Protein AF-A0A1Q7LMU4-F1 (afdb_monomer)

Radius of gyration: 18.31 Å; Cα contacts (8 Å, |Δi|>4): 130; chains: 1; bounding box: 43×29×61 Å

Solvent-accessible surface area (backbone atoms only — not comparable to full-atom values): 8302 Å² total; per-residue (Å²): 132,85,79,74,77,78,68,49,72,77,95,60,69,62,96,89,50,53,72,86,36,68,66,53,17,49,54,23,40,51,51,26,51,51,49,51,52,49,52,50,53,52,47,54,60,29,73,75,46,98,53,83,78,62,59,66,51,30,52,47,31,43,48,40,42,55,53,71,26,49,51,61,32,57,76,60,37,56,94,92,39,69,44,83,60,38,30,56,50,36,48,49,55,56,26,70,66,53,52,45,51,52,48,52,49,45,25,68,75,67,75,42,87,62,66,40,53,53,33,31,53,36,45,39,18,51,36,35,36,75,58,55,76,66,62,44,78,65,66,87,73,66,82,77,118

Sequence (145 aa):
MTGGQDMKSPKWGPGFQSIDSNLYRAEYAGLFLGILVYLVWKGAGLAGGAATIYWSSFVFWLILPDVASFIPIGLLSKGGRWPSWGARLYNTFHSAVVCGLVFVSSWLFLQTVYLPVLAWFGHIAADRTVGYYLRSQSATGQDAA

Mean predicted aligned error: 8.82 Å

Secondary structure (DSSP, 8-state):
-------PPP--S-TTS-TTSHHHHHHHHHHHHHHHHHHHHHHHHHHTTTPPP-HHHHHHHHHHHHHHHHHHHHHH-BTTBPPTTHHHHHHHHT-HHHHHHHHHHHHHHHTS--TTHHHHHHHHHHHHHTT--PPPPPGGGTS--

Foldseek 3Di:
DPPPQPQDDPPDDDPVDDLPDLVQLVVLVVLLVVLVVVCVVVVVVQVVDPHDDPVVLLVCLLCVLVCQQVVVQVVPDDPNHTDLCSLVSSVCLLDPVNLVVVQVVCCVVVVDRDSSSSSNSSNSSVCSNVSHGDTGRDCVPVVPD

Nearest PDB structures (foldseek):
  6r01-assembly1_A  TM=3.758E-01  e=7.079E+00  Streptomyces lividans 1326
  7ruv-assembly1_A  TM=2.577E-01  e=1.405E+00  Homo sapiens

Structure (mmCIF, N/CA/C/O backbone):
data_AF-A0A1Q7LMU4-F1
#
_entry.id   AF-A0A1Q7LMU4-F1
#
loop_
_atom_site.group_PDB
_atom_site.id
_atom_site.type_symbol
_atom_site.label_atom_id
_atom_site.label_alt_id
_atom_site.label_comp_id
_atom_site.label_asym_id
_atom_site.label_entity_id
_atom_site.label_seq_id
_atom_site.pdbx_PDB_ins_code
_atom_site.Cartn_x
_atom_site.Cartn_y
_atom_site.Cartn_z
_atom_site.occupancy
_atom_site.B_iso_or_equiv
_atom_site.auth_seq_id
_atom_site.auth_comp_id
_atom_site.auth_asym_id
_atom_site.auth_atom_id
_atom_site.pdbx_PDB_model_num
ATOM 1 N N . MET A 1 1 ? -13.810 14.223 35.502 1.00 36.12 1 MET A N 1
ATOM 2 C CA . MET A 1 1 ? -12.642 13.499 34.959 1.00 36.12 1 MET A CA 1
ATOM 3 C C . MET A 1 1 ? -13.143 12.660 33.798 1.00 36.12 1 MET A C 1
ATOM 5 O O . MET A 1 1 ? -13.834 11.676 34.016 1.00 36.12 1 MET A O 1
ATOM 9 N N . THR A 1 2 ? -12.946 13.138 32.573 1.00 41.66 2 THR A N 1
ATOM 10 C CA . THR A 1 2 ? -13.384 12.464 31.348 1.00 41.66 2 THR A CA 1
ATOM 11 C C . THR A 1 2 ? -12.515 11.228 31.142 1.00 41.66 2 THR A C 1
ATOM 13 O O . THR A 1 2 ? -11.340 11.343 30.806 1.00 41.66 2 THR A O 1
ATOM 16 N N . GLY A 1 3 ? -13.075 10.047 31.413 1.00 35.94 3 GLY A N 1
ATOM 17 C CA . GLY A 1 3 ? -12.424 8.772 31.129 1.00 35.94 3 GLY A CA 1
ATOM 18 C C . GLY A 1 3 ? -12.175 8.663 29.630 1.00 35.94 3 GLY A C 1
ATOM 19 O O . GLY A 1 3 ? -13.111 8.447 28.861 1.00 35.94 3 GLY A O 1
ATOM 20 N N . GLY A 1 4 ? -10.927 8.882 29.213 1.00 34.91 4 GLY A N 1
ATOM 21 C CA . GLY A 1 4 ? -10.499 8.660 27.841 1.00 34.91 4 GLY A CA 1
ATOM 22 C C . GLY A 1 4 ? -10.775 7.208 27.490 1.00 34.91 4 GLY A C 1
ATOM 23 O O . GLY A 1 4 ? -10.219 6.304 28.105 1.00 34.91 4 GLY A O 1
ATOM 24 N N . GLN A 1 5 ? -11.688 6.977 26.550 1.00 46.91 5 GLN A N 1
ATOM 25 C CA . GLN A 1 5 ? -11.893 5.644 26.010 1.00 46.91 5 GLN A CA 1
ATOM 26 C C . GLN A 1 5 ? -10.574 5.194 25.378 1.00 46.91 5 GLN A C 1
ATOM 28 O O . GLN A 1 5 ? -10.126 5.790 24.397 1.00 46.91 5 GLN A O 1
ATOM 33 N N . ASP A 1 6 ? -9.947 4.169 25.957 1.00 46.38 6 ASP A N 1
ATOM 34 C CA . ASP A 1 6 ? -8.706 3.585 25.454 1.00 46.38 6 ASP A CA 1
ATOM 35 C C . ASP A 1 6 ? -8.928 3.054 24.032 1.00 46.38 6 ASP A C 1
ATOM 37 O O . ASP A 1 6 ? -9.452 1.957 23.805 1.00 46.38 6 ASP A O 1
ATOM 41 N N . MET A 1 7 ? -8.540 3.858 23.042 1.00 55.97 7 MET A N 1
ATOM 42 C CA . MET A 1 7 ? -8.512 3.455 21.643 1.00 55.97 7 MET A CA 1
ATOM 43 C C . MET A 1 7 ? -7.377 2.448 21.454 1.00 55.97 7 MET A C 1
ATOM 45 O O . MET A 1 7 ? -6.219 2.832 21.263 1.00 55.97 7 MET A O 1
ATOM 49 N N . LYS A 1 8 ? -7.713 1.157 21.517 1.00 57.59 8 LYS A N 1
ATOM 50 C CA . LYS A 1 8 ? -6.753 0.059 21.366 1.00 57.59 8 LYS A CA 1
ATOM 51 C C . LYS A 1 8 ? -6.207 0.006 19.943 1.00 57.59 8 LYS A C 1
ATOM 53 O O . LYS A 1 8 ? -6.961 0.071 18.969 1.00 57.59 8 LYS A O 1
ATOM 58 N N . SER A 1 9 ? -4.891 -0.139 19.833 1.00 59.56 9 SER A N 1
ATOM 59 C CA . SER A 1 9 ? -4.244 -0.418 18.560 1.00 59.56 9 SER A CA 1
ATOM 60 C C . SER A 1 9 ? -4.636 -1.813 18.047 1.00 59.56 9 SER A C 1
ATOM 62 O O . 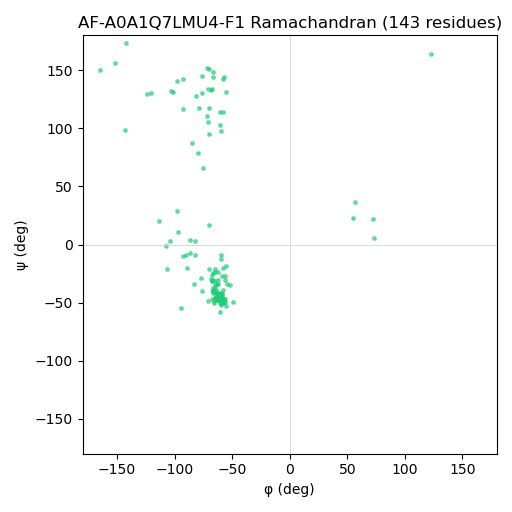SER A 1 9 ? -4.931 -2.713 18.846 1.00 59.56 9 SER A O 1
ATOM 64 N N . PRO A 1 10 ? -4.708 -2.018 16.718 1.00 59.47 10 PRO A N 1
ATOM 65 C CA . PRO A 1 10 ? -4.925 -3.341 16.152 1.00 59.47 10 PRO A CA 1
ATOM 66 C C . PRO A 1 10 ? -3.852 -4.314 16.655 1.00 59.47 10 PRO A C 1
ATOM 68 O O . PRO A 1 10 ? -2.662 -4.022 16.574 1.00 59.47 10 PRO A O 1
ATOM 71 N N . LYS A 1 11 ? -4.260 -5.495 17.139 1.00 61.16 11 LYS A N 1
ATOM 72 C CA . LYS A 1 11 ? -3.341 -6.595 17.484 1.00 61.16 11 LYS A CA 1
ATOM 73 C C . LYS A 1 11 ? -2.825 -7.281 16.210 1.00 61.16 11 LYS A C 1
ATOM 75 O O . LYS A 1 11 ? -3.188 -8.421 15.938 1.00 61.16 11 LYS A O 1
ATOM 80 N N . TRP A 1 12 ? -2.046 -6.570 15.401 1.00 53.06 12 TRP A N 1
ATOM 81 C CA . TRP A 1 12 ? -1.402 -7.102 14.199 1.00 53.06 12 TRP A CA 1
ATOM 82 C C . TRP A 1 12 ? 0.117 -6.960 14.315 1.00 53.06 12 TRP A C 1
ATOM 84 O O . TRP A 1 12 ? 0.607 -5.883 14.643 1.00 53.06 12 TRP A O 1
ATOM 94 N N . GLY A 1 13 ? 0.838 -8.051 14.045 1.00 51.16 13 GLY A N 1
ATOM 95 C CA . GLY A 1 13 ? 2.301 -8.126 14.108 1.00 51.16 13 GLY A CA 1
ATOM 96 C C . GLY A 1 13 ? 2.811 -9.210 15.069 1.00 51.16 13 GLY A C 1
ATOM 97 O O . GLY A 1 13 ? 2.040 -9.726 15.884 1.00 51.16 13 GLY A O 1
ATOM 98 N N . PRO A 1 14 ? 4.095 -9.594 14.975 1.00 47.97 14 PRO A N 1
ATOM 99 C CA . PRO A 1 14 ? 4.725 -10.464 15.959 1.00 47.97 14 PRO A CA 1
ATOM 100 C C . PRO A 1 14 ? 4.649 -9.831 17.355 1.00 47.97 14 PRO A C 1
ATOM 102 O O . PRO A 1 14 ? 4.833 -8.625 17.499 1.00 47.97 14 PRO A O 1
ATOM 105 N N . GLY A 1 15 ? 4.428 -10.632 18.402 1.00 55.47 15 GLY A N 1
ATOM 106 C CA . GLY A 1 15 ? 4.255 -10.130 19.776 1.00 55.47 15 GLY A CA 1
ATOM 107 C C . GLY A 1 15 ? 5.441 -9.333 20.347 1.00 55.47 15 GLY A C 1
ATOM 108 O O . GLY A 1 15 ? 5.306 -8.736 21.409 1.00 55.47 15 GLY A O 1
ATOM 109 N N . PHE A 1 16 ? 6.580 -9.308 19.649 1.00 58.25 16 PHE A N 1
ATOM 110 C CA . PHE A 1 16 ? 7.781 -8.565 20.023 1.00 58.25 16 PHE A CA 1
ATOM 111 C C . PHE A 1 16 ? 7.868 -7.151 19.419 1.00 58.25 16 PHE A C 1
ATOM 113 O O . PHE A 1 16 ? 8.726 -6.383 19.845 1.00 58.25 16 PHE A O 1
ATOM 120 N N . GLN A 1 17 ? 7.002 -6.773 18.465 1.00 64.62 17 GLN A N 1
ATOM 121 C CA . GLN A 1 17 ? 7.085 -5.468 17.799 1.00 64.62 17 GLN A CA 1
ATOM 122 C C . GLN A 1 17 ? 5.699 -4.892 17.509 1.00 64.62 17 GLN A C 1
ATOM 124 O O . GLN A 1 17 ? 5.030 -5.252 16.542 1.00 64.62 17 GLN A O 1
ATOM 129 N N . SER A 1 18 ? 5.254 -3.987 18.384 1.00 71.56 18 SER A N 1
ATOM 130 C CA . SER A 1 18 ? 3.967 -3.314 18.226 1.00 71.56 18 SER A CA 1
ATOM 131 C C . SER A 1 18 ? 3.993 -2.327 17.055 1.00 71.56 18 SER A C 1
ATOM 133 O O . SER A 1 18 ? 5.021 -1.710 16.759 1.00 71.56 18 SER A O 1
ATOM 135 N N . ILE A 1 19 ? 2.824 -2.116 16.445 1.00 72.94 19 ILE A N 1
ATOM 136 C CA . ILE A 1 19 ? 2.594 -1.094 15.407 1.00 72.94 19 ILE A CA 1
ATOM 137 C C . ILE A 1 19 ? 2.913 0.335 15.888 1.00 72.94 19 ILE A C 1
ATOM 139 O O . ILE A 1 19 ? 3.152 1.239 15.091 1.00 72.94 19 ILE A O 1
ATOM 143 N N . ASP A 1 20 ? 2.942 0.535 17.206 1.00 76.88 20 ASP A N 1
ATOM 144 C CA . ASP A 1 20 ? 3.257 1.808 17.850 1.00 76.88 20 ASP A CA 1
ATOM 145 C C . ASP A 1 20 ? 4.766 2.018 18.072 1.00 76.88 20 ASP A C 1
ATOM 147 O O . ASP A 1 20 ? 5.177 3.104 18.478 1.00 76.88 20 ASP A O 1
ATOM 151 N N . SER A 1 21 ? 5.606 1.011 17.810 1.00 83.88 21 SER A N 1
ATOM 152 C CA . SER A 1 21 ? 7.048 1.085 18.059 1.00 83.88 21 SER A CA 1
ATOM 153 C C . SER A 1 21 ? 7.805 1.912 17.010 1.00 83.88 21 SER A C 1
ATOM 155 O O . SER A 1 21 ? 7.505 1.880 15.815 1.00 83.88 21 SER A O 1
ATOM 157 N N . ASN A 1 22 ? 8.853 2.620 17.446 1.00 87.06 22 ASN A N 1
ATOM 158 C CA . ASN A 1 22 ? 9.728 3.376 16.540 1.00 87.06 22 ASN A CA 1
ATOM 159 C C 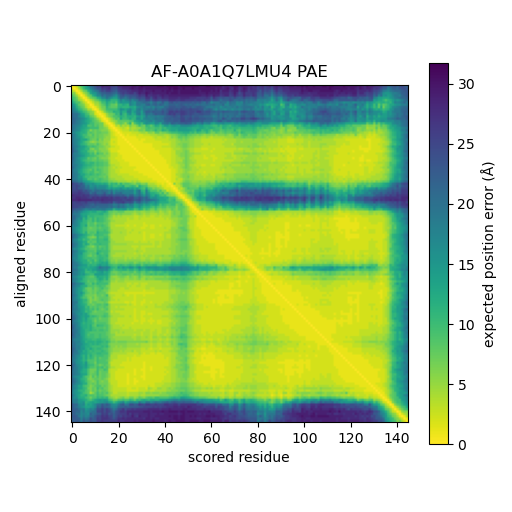. ASN A 1 22 ? 10.496 2.467 15.571 1.00 87.06 22 ASN A C 1
ATOM 161 O O . ASN A 1 22 ? 10.753 2.877 14.444 1.00 87.06 22 ASN A O 1
ATOM 165 N N . LEU A 1 23 ? 10.830 1.238 15.984 1.00 88.50 23 LEU A N 1
ATOM 166 C CA . LEU A 1 23 ? 11.495 0.266 15.114 1.00 88.50 23 LEU A CA 1
ATOM 167 C C . LEU A 1 23 ? 10.586 -0.147 13.952 1.00 88.50 23 LEU A C 1
ATOM 169 O O . LEU A 1 23 ? 11.011 -0.094 12.805 1.00 88.50 23 LEU A O 1
ATOM 173 N N . TYR A 1 24 ? 9.313 -0.446 14.232 1.00 86.12 24 TYR A N 1
ATOM 174 C CA . TYR A 1 24 ? 8.314 -0.730 13.198 1.00 86.12 24 TYR A CA 1
ATOM 175 C C . TYR A 1 24 ? 8.197 0.421 12.195 1.00 86.12 24 TYR A C 1
ATOM 177 O O . TYR A 1 24 ? 8.251 0.215 10.986 1.00 86.12 24 TYR A O 1
ATOM 185 N N . ARG A 1 25 ? 8.103 1.660 12.686 1.00 90.19 25 ARG A N 1
ATOM 186 C CA . ARG A 1 25 ? 8.056 2.849 11.822 1.00 90.19 25 ARG A CA 1
ATOM 187 C C . ARG A 1 25 ? 9.320 2.998 10.975 1.00 90.19 25 ARG A C 1
ATOM 189 O O . ARG A 1 25 ? 9.217 3.314 9.795 1.00 90.19 25 ARG A O 1
ATOM 196 N N . ALA A 1 26 ? 10.494 2.745 11.554 1.00 91.56 26 ALA A N 1
ATOM 197 C CA . ALA A 1 26 ? 11.775 2.820 10.856 1.00 91.56 26 ALA A CA 1
ATOM 198 C C . ALA A 1 26 ? 11.917 1.747 9.763 1.00 91.56 26 ALA A C 1
ATOM 200 O O . ALA A 1 26 ? 12.415 2.046 8.680 1.00 91.56 26 ALA A O 1
ATOM 201 N N . GLU A 1 27 ? 11.439 0.525 10.003 1.00 91.44 27 GLU A N 1
ATOM 202 C CA . GLU A 1 27 ? 11.404 -0.536 8.989 1.00 91.44 27 GLU A CA 1
ATOM 203 C C . GLU A 1 27 ? 10.546 -0.131 7.793 1.00 91.44 27 GLU A C 1
ATOM 205 O O . GLU A 1 27 ? 10.992 -0.221 6.648 1.00 91.44 27 GLU A O 1
ATOM 210 N N . TYR A 1 28 ? 9.341 0.382 8.047 1.00 93.06 28 TYR A N 1
ATOM 211 C CA . TYR A 1 28 ? 8.476 0.867 6.977 1.00 93.06 28 TYR A CA 1
ATOM 212 C C . TYR A 1 28 ? 9.031 2.111 6.282 1.00 93.06 28 TYR A C 1
ATOM 214 O O . TYR A 1 28 ? 8.859 2.230 5.070 1.00 93.06 28 TYR A O 1
ATOM 222 N N . ALA A 1 29 ? 9.773 2.971 6.986 1.00 93.94 29 ALA A N 1
ATOM 223 C CA . ALA A 1 29 ? 10.492 4.081 6.364 1.00 93.94 29 ALA A CA 1
ATOM 224 C C . ALA A 1 29 ? 11.551 3.565 5.384 1.00 93.94 29 ALA A C 1
ATOM 226 O O . ALA A 1 29 ? 11.632 4.029 4.247 1.00 93.94 29 ALA A O 1
ATOM 227 N N . GLY A 1 30 ? 12.330 2.561 5.801 1.00 94.38 30 GLY A N 1
ATOM 228 C CA . GLY A 1 30 ? 13.315 1.897 4.951 1.00 94.38 30 GLY A CA 1
ATOM 229 C C . GLY A 1 30 ? 12.674 1.240 3.728 1.00 94.38 30 GLY A C 1
ATOM 230 O O . GLY A 1 30 ? 13.158 1.424 2.612 1.00 94.38 30 GLY A O 1
ATOM 231 N N . LEU A 1 31 ? 11.550 0.539 3.913 1.00 93.50 31 LEU A N 1
ATOM 232 C CA . LEU A 1 31 ? 10.781 -0.054 2.815 1.00 93.50 31 LEU A CA 1
ATOM 233 C C . LEU A 1 31 ? 10.259 1.014 1.849 1.00 93.50 31 LEU A C 1
ATOM 235 O O . LEU A 1 31 ? 10.437 0.876 0.641 1.00 93.50 31 LEU A O 1
ATOM 239 N N . PHE A 1 32 ? 9.663 2.089 2.365 1.00 94.94 32 PHE A N 1
ATOM 240 C CA . PHE A 1 32 ? 9.146 3.191 1.557 1.00 94.94 32 PHE A CA 1
ATOM 241 C C . PHE A 1 32 ? 10.250 3.836 0.713 1.00 94.94 32 PHE A C 1
ATOM 243 O O . PHE A 1 32 ? 10.106 3.963 -0.504 1.00 94.94 32 PHE A O 1
ATOM 250 N N . LEU A 1 33 ? 11.383 4.176 1.337 1.00 95.38 33 LEU A N 1
ATOM 251 C CA . LEU A 1 33 ? 12.536 4.751 0.643 1.00 95.38 33 LEU A CA 1
ATOM 252 C C . LEU A 1 33 ? 13.122 3.778 -0.385 1.00 95.38 33 LEU A C 1
ATOM 254 O O . LEU A 1 33 ? 13.432 4.190 -1.501 1.00 95.38 33 LEU A O 1
ATOM 258 N N . GLY A 1 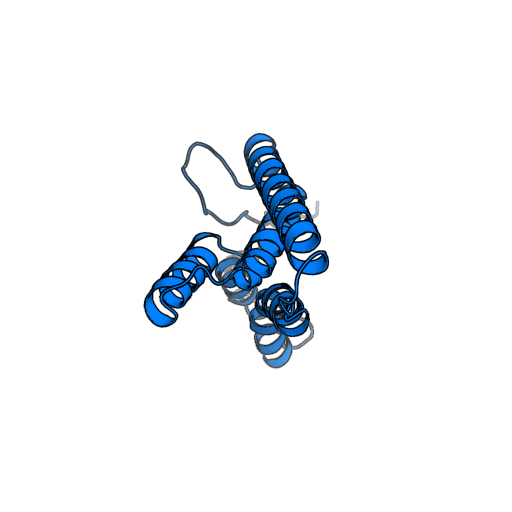34 ? 13.229 2.491 -0.049 1.00 93.31 34 GLY A N 1
ATOM 259 C CA . GLY A 1 34 ? 13.708 1.459 -0.967 1.00 93.31 34 GLY A CA 1
ATOM 260 C C . GLY A 1 34 ? 12.823 1.318 -2.206 1.00 93.31 34 GLY A C 1
ATOM 261 O O . GLY A 1 34 ? 13.333 1.292 -3.326 1.00 93.31 34 GLY A O 1
ATOM 262 N N . ILE A 1 35 ? 11.497 1.298 -2.025 1.00 92.38 35 ILE A N 1
ATOM 263 C CA . ILE A 1 35 ? 10.525 1.273 -3.128 1.00 92.38 35 ILE A CA 1
ATOM 264 C C . ILE A 1 35 ? 10.657 2.534 -3.977 1.00 92.38 35 ILE A C 1
ATOM 266 O O . ILE A 1 35 ? 10.721 2.433 -5.200 1.00 92.38 35 ILE A O 1
ATOM 270 N N . LEU A 1 36 ? 10.734 3.710 -3.351 1.00 90.38 36 LEU A N 1
ATOM 271 C CA . LEU A 1 36 ? 10.853 4.979 -4.063 1.00 90.38 36 LEU A CA 1
ATOM 272 C C . LEU A 1 36 ? 12.125 5.021 -4.919 1.00 90.38 36 LEU A C 1
ATOM 274 O O . LEU A 1 36 ? 12.048 5.298 -6.114 1.00 90.38 36 LEU A O 1
ATOM 278 N N . VAL A 1 37 ? 13.280 4.684 -4.336 1.00 92.19 37 VAL A N 1
ATOM 279 C CA . VAL A 1 37 ? 14.563 4.613 -5.052 1.00 92.19 37 VAL A CA 1
ATOM 280 C C . VAL A 1 37 ? 14.485 3.613 -6.201 1.00 92.19 37 VAL A C 1
ATOM 282 O O . VAL A 1 37 ? 14.897 3.931 -7.316 1.00 92.19 37 VAL A O 1
ATOM 285 N N . TYR A 1 38 ? 13.917 2.429 -5.965 1.00 89.81 38 TYR A N 1
ATOM 286 C CA . TYR A 1 38 ? 13.770 1.406 -6.995 1.00 89.81 38 TYR A CA 1
ATOM 287 C C . TYR A 1 38 ? 12.871 1.865 -8.151 1.00 89.81 38 TYR A C 1
ATOM 289 O O . TYR A 1 38 ? 13.239 1.698 -9.314 1.00 89.81 38 TYR A O 1
ATOM 297 N N . LEU A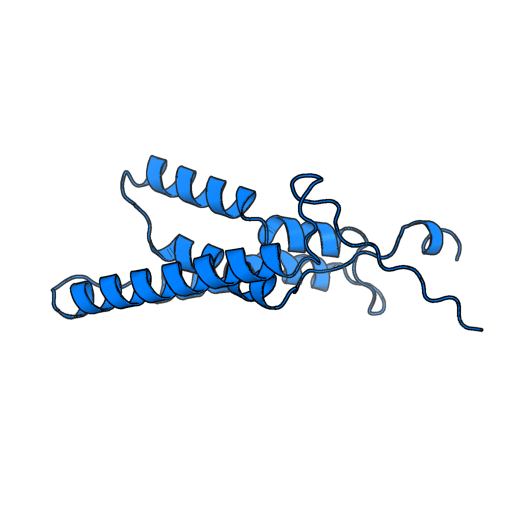 1 39 ? 11.722 2.477 -7.852 1.00 85.56 39 LEU A N 1
ATOM 298 C CA . LEU A 1 39 ? 10.795 2.988 -8.861 1.00 85.56 39 LEU A CA 1
ATOM 299 C C . LEU A 1 39 ? 11.395 4.152 -9.653 1.00 85.56 39 LEU A C 1
ATOM 301 O O . LEU A 1 39 ? 11.235 4.184 -10.870 1.00 85.56 39 LEU A O 1
ATOM 305 N N . VAL A 1 40 ? 12.130 5.061 -9.004 1.00 84.69 40 VAL A N 1
ATOM 306 C CA . VAL A 1 40 ? 12.852 6.150 -9.684 1.00 84.69 40 VAL A CA 1
ATOM 307 C C . VAL A 1 40 ? 13.956 5.594 -10.578 1.00 84.69 40 VAL A C 1
ATOM 309 O O . VAL A 1 40 ? 14.045 5.980 -11.740 1.00 84.69 40 VAL A O 1
ATOM 312 N N . TRP A 1 41 ? 14.761 4.650 -10.085 1.00 85.06 41 TRP A N 1
ATOM 313 C CA . TRP A 1 41 ? 15.824 4.018 -10.867 1.00 85.06 41 TRP A CA 1
ATOM 314 C C . TRP A 1 41 ? 15.272 3.266 -12.085 1.00 85.06 41 TRP A C 1
ATOM 316 O O . TRP A 1 41 ? 15.741 3.459 -13.209 1.00 85.06 41 TRP A O 1
ATOM 326 N N . LYS A 1 42 ? 14.218 2.460 -11.894 1.00 81.88 42 LYS A N 1
ATOM 327 C CA . LYS A 1 42 ? 13.515 1.781 -12.991 1.00 81.88 42 LYS A CA 1
ATOM 328 C C . LYS A 1 42 ? 12.878 2.777 -13.954 1.00 81.88 42 LYS A C 1
ATOM 330 O O . LYS A 1 42 ? 12.993 2.587 -15.159 1.00 81.88 42 LYS A O 1
ATOM 335 N N . GLY A 1 43 ? 12.243 3.827 -13.440 1.00 74.75 43 GLY A N 1
ATOM 336 C CA . GLY A 1 43 ? 11.642 4.895 -14.234 1.00 74.75 43 GLY A CA 1
ATOM 337 C C . GLY A 1 43 ? 12.670 5.625 -15.095 1.00 74.75 43 GLY A C 1
ATOM 338 O O . GLY A 1 43 ? 12.433 5.806 -16.282 1.00 74.75 43 GLY A O 1
ATOM 339 N N . ALA A 1 44 ? 13.841 5.955 -14.545 1.00 68.62 44 ALA A N 1
ATOM 340 C CA . ALA A 1 44 ? 14.944 6.572 -15.280 1.00 68.62 44 ALA A CA 1
ATOM 341 C C . ALA A 1 44 ? 15.484 5.655 -16.391 1.00 68.62 44 ALA A C 1
ATOM 343 O O . ALA A 1 44 ? 15.700 6.107 -17.514 1.00 68.62 44 ALA A O 1
ATOM 344 N N . GLY A 1 45 ? 15.633 4.355 -16.111 1.00 64.69 45 GLY A N 1
ATOM 345 C CA . GLY A 1 45 ? 16.043 3.368 -17.116 1.00 64.69 45 GLY A CA 1
ATOM 346 C C . GLY A 1 45 ? 15.007 3.138 -18.224 1.00 64.69 45 GLY A C 1
ATOM 347 O O . GLY A 1 45 ? 15.381 2.844 -19.355 1.00 64.69 45 GLY A O 1
ATOM 348 N N . LEU A 1 46 ? 13.713 3.288 -17.920 1.00 61.59 46 LEU A N 1
ATOM 349 C CA . LEU A 1 46 ? 12.618 3.158 -18.888 1.00 61.59 46 LEU A CA 1
ATOM 350 C C . LEU A 1 46 ? 12.388 4.451 -19.683 1.00 61.59 46 LEU A C 1
ATOM 352 O O . LEU A 1 46 ? 12.092 4.370 -20.866 1.00 61.59 46 LEU A O 1
ATOM 356 N N . ALA A 1 47 ? 12.582 5.626 -19.077 1.00 58.78 47 ALA A N 1
ATOM 357 C CA . ALA A 1 47 ? 12.507 6.925 -19.752 1.00 58.78 47 ALA A CA 1
ATOM 358 C C . ALA A 1 47 ? 13.631 7.122 -20.787 1.00 58.78 47 ALA A C 1
ATOM 360 O O . ALA A 1 47 ? 13.462 7.871 -21.744 1.00 58.78 47 ALA A O 1
ATOM 361 N N . GLY A 1 48 ? 14.761 6.426 -20.615 1.00 57.28 48 GLY A N 1
ATOM 362 C CA . GLY A 1 48 ? 15.848 6.352 -21.595 1.00 57.28 48 GLY A CA 1
ATOM 363 C C . GLY A 1 48 ? 15.641 5.330 -22.725 1.00 57.28 48 GLY A C 1
ATOM 364 O O . GLY A 1 48 ? 16.545 5.157 -23.539 1.00 57.28 48 GLY A O 1
ATOM 365 N N . GLY A 1 49 ? 14.495 4.637 -22.789 1.00 53.72 49 GLY A N 1
ATOM 366 C CA . GLY A 1 49 ? 14.190 3.615 -23.797 1.00 53.72 49 GLY A CA 1
ATOM 367 C C . GLY A 1 49 ? 12.729 3.642 -24.266 1.00 53.72 49 GLY A C 1
ATOM 368 O O . GLY A 1 49 ? 11.894 4.355 -23.726 1.00 53.72 49 GLY A O 1
ATOM 369 N N . ALA A 1 50 ? 12.393 2.842 -25.281 1.00 49.28 50 ALA A N 1
ATOM 370 C CA . ALA A 1 50 ? 11.065 2.799 -25.917 1.00 49.28 50 ALA A CA 1
ATOM 371 C C . ALA A 1 50 ? 9.930 2.199 -25.046 1.00 49.28 50 ALA A C 1
ATOM 373 O O . ALA A 1 50 ? 8.893 1.791 -25.569 1.00 49.28 50 ALA A O 1
ATOM 374 N N . ALA A 1 51 ? 10.115 2.086 -23.728 1.00 57.12 51 ALA A N 1
ATOM 375 C CA . ALA A 1 51 ? 9.170 1.420 -22.842 1.00 57.12 51 ALA A CA 1
ATOM 376 C C . ALA A 1 51 ? 8.162 2.414 -22.247 1.00 57.12 51 ALA A C 1
ATOM 378 O O . ALA A 1 51 ? 8.510 3.303 -21.472 1.00 57.12 51 ALA A O 1
ATOM 379 N N . THR A 1 52 ? 6.884 2.236 -22.576 1.00 62.09 52 THR A N 1
ATOM 380 C CA . THR A 1 52 ? 5.791 3.045 -22.030 1.00 62.09 52 THR A CA 1
ATOM 381 C C . THR A 1 52 ? 5.564 2.728 -20.550 1.00 62.09 52 THR A C 1
ATOM 383 O O . THR A 1 52 ? 5.191 1.612 -20.187 1.00 62.09 52 THR A O 1
ATOM 386 N N . ILE A 1 53 ? 5.749 3.724 -19.680 1.00 67.31 53 ILE A N 1
ATOM 387 C CA . ILE A 1 53 ? 5.303 3.656 -18.284 1.00 67.31 53 ILE A CA 1
ATOM 388 C C . ILE A 1 53 ? 3.798 3.940 -18.250 1.00 67.31 53 ILE A C 1
ATOM 390 O O . ILE A 1 53 ? 3.355 5.039 -18.584 1.00 67.31 53 ILE A O 1
ATOM 394 N N . TYR A 1 54 ? 3.003 2.966 -17.804 1.00 77.62 54 TYR A N 1
ATOM 395 C CA . TYR A 1 54 ? 1.567 3.146 -17.578 1.00 77.62 54 TYR A CA 1
ATOM 396 C C . TYR A 1 54 ? 1.323 3.847 -16.239 1.00 77.62 54 TYR A C 1
ATOM 398 O O . TYR A 1 54 ? 0.993 3.216 -15.234 1.00 77.62 54 TYR A O 1
ATOM 406 N N . TRP A 1 55 ? 1.502 5.168 -16.219 1.00 81.19 55 TRP A N 1
ATOM 407 C CA . TRP A 1 55 ? 1.282 6.000 -15.030 1.00 81.19 55 TRP A CA 1
ATOM 408 C C . TRP A 1 55 ? -0.118 5.833 -14.433 1.00 81.19 55 TRP A C 1
ATOM 410 O O . TRP A 1 55 ? -0.263 5.832 -13.214 1.00 81.19 55 TRP A O 1
ATOM 420 N N . SER A 1 56 ? -1.131 5.605 -15.271 1.00 88.12 56 SER A N 1
ATOM 421 C CA . SER A 1 56 ? -2.494 5.299 -14.827 1.00 88.12 56 SER A CA 1
ATOM 422 C C . SER A 1 56 ? -2.560 4.059 -13.936 1.00 88.12 56 SER A C 1
ATOM 424 O O . SER A 1 56 ? -3.275 4.073 -12.939 1.00 88.12 56 SER A O 1
ATOM 426 N N . SER A 1 57 ? -1.786 3.012 -14.238 1.00 90.25 57 SER A N 1
ATOM 427 C CA . SER A 1 57 ? -1.723 1.807 -13.409 1.00 90.25 57 SER A CA 1
ATOM 428 C C . SER A 1 57 ? -1.086 2.098 -12.054 1.00 90.25 57 SER A C 1
ATOM 430 O O . SER A 1 57 ? -1.589 1.631 -11.038 1.00 90.25 57 SER A O 1
ATOM 432 N N . PHE A 1 58 ? -0.012 2.893 -12.013 1.00 90.69 58 PHE A N 1
ATOM 433 C CA . PHE A 1 58 ? 0.603 3.308 -10.747 1.00 90.69 58 PHE A CA 1
ATOM 434 C C . PHE A 1 58 ? -0.369 4.123 -9.892 1.00 90.69 58 PHE A C 1
ATOM 436 O O . PHE A 1 58 ? -0.540 3.819 -8.716 1.00 90.69 58 PHE A O 1
ATO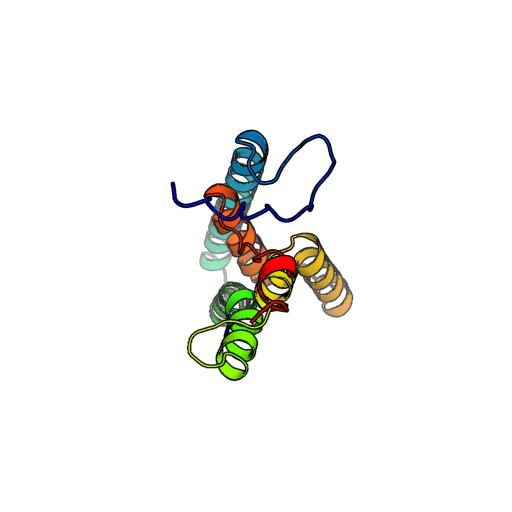M 443 N N . VAL A 1 59 ? -1.048 5.109 -10.489 1.00 93.19 59 VAL A N 1
ATOM 444 C CA . VAL A 1 59 ? -2.058 5.920 -9.793 1.00 93.19 59 VAL A CA 1
ATOM 445 C C . VAL A 1 59 ? -3.206 5.046 -9.296 1.00 93.19 59 VAL A C 1
ATOM 447 O O . VAL A 1 59 ? -3.600 5.181 -8.144 1.00 93.19 59 VAL A O 1
ATOM 450 N N . PHE A 1 60 ? -3.702 4.117 -10.120 1.00 95.69 60 PHE A N 1
ATOM 451 C CA . PHE A 1 60 ? -4.747 3.176 -9.722 1.00 95.69 60 PHE A CA 1
ATOM 452 C C . PHE A 1 60 ? -4.348 2.392 -8.470 1.00 95.69 60 PHE A C 1
ATOM 454 O O . PHE A 1 60 ? -5.085 2.410 -7.491 1.00 95.69 60 PHE A O 1
ATOM 461 N N . TRP A 1 61 ? -3.177 1.749 -8.467 1.00 96.12 61 TRP A N 1
ATOM 462 C CA . TRP A 1 61 ? -2.725 0.959 -7.316 1.00 96.12 61 TRP A CA 1
ATOM 463 C C . TRP A 1 61 ? -2.395 1.810 -6.091 1.00 96.12 61 TRP A C 1
ATOM 465 O O . TRP A 1 61 ? -2.572 1.332 -4.975 1.00 96.12 61 TRP A O 1
ATOM 475 N N . LEU A 1 62 ? -1.962 3.058 -6.285 1.00 95.62 62 LEU A N 1
ATOM 476 C CA . LEU A 1 62 ? -1.740 4.007 -5.196 1.00 95.62 62 LEU A CA 1
ATOM 477 C C . LEU A 1 62 ? -3.050 4.321 -4.456 1.00 95.62 62 LEU A C 1
ATOM 479 O O . LEU A 1 62 ? -3.086 4.258 -3.235 1.00 95.62 62 LEU A O 1
ATOM 483 N N . ILE A 1 63 ? -4.128 4.624 -5.189 1.00 96.94 63 ILE A N 1
ATOM 484 C CA . ILE A 1 63 ? -5.404 5.068 -4.596 1.00 96.94 63 ILE A CA 1
ATOM 485 C C . ILE A 1 63 ? -6.359 3.920 -4.247 1.00 96.94 63 ILE A C 1
ATOM 487 O O . ILE A 1 63 ? -7.288 4.104 -3.461 1.00 96.94 63 ILE A O 1
ATOM 491 N N . LEU A 1 64 ? -6.171 2.739 -4.848 1.00 96.88 64 LEU A N 1
ATOM 492 C CA . LEU A 1 64 ? -7.048 1.582 -4.677 1.00 96.88 64 LEU A CA 1
ATOM 493 C C . LEU A 1 64 ? -7.361 1.242 -3.210 1.00 96.88 64 LEU A C 1
ATOM 495 O O . LEU A 1 64 ? -8.545 1.059 -2.924 1.00 96.88 64 LEU A O 1
ATOM 499 N N . PRO A 1 65 ? -6.390 1.132 -2.278 1.00 96.44 65 PRO A N 1
ATOM 500 C CA . PRO A 1 65 ? -6.707 0.732 -0.906 1.00 96.44 65 PRO A CA 1
ATOM 501 C C . PRO A 1 65 ? -7.622 1.728 -0.189 1.00 96.44 65 PRO A C 1
ATOM 503 O O . PRO A 1 65 ? -8.492 1.311 0.581 1.00 96.44 65 PRO A O 1
ATOM 506 N N . ASP A 1 66 ? -7.481 3.020 -0.479 1.00 97.12 66 ASP A N 1
ATOM 507 C CA . ASP A 1 66 ? -8.328 4.071 0.077 1.00 97.12 66 ASP A CA 1
ATOM 508 C C . ASP A 1 66 ? -9.728 4.010 -0.519 1.00 97.12 66 ASP A C 1
ATOM 510 O O . ASP A 1 66 ? -10.711 3.970 0.215 1.00 97.12 66 ASP A O 1
ATOM 514 N N . VAL A 1 67 ? -9.837 3.921 -1.844 1.00 97.50 67 VAL A N 1
ATOM 515 C CA . VAL A 1 67 ? -11.127 3.826 -2.541 1.00 97.50 67 VAL A CA 1
ATOM 516 C C . VAL A 1 67 ? -11.895 2.576 -2.097 1.00 97.50 67 VAL A C 1
ATOM 518 O O . VAL A 1 67 ? -13.076 2.663 -1.753 1.00 97.50 67 VAL A O 1
ATOM 521 N N . ALA A 1 68 ? -11.221 1.425 -2.033 1.00 96.19 68 ALA A N 1
ATOM 522 C CA . ALA A 1 68 ? -11.807 0.151 -1.622 1.00 96.19 68 ALA A CA 1
ATOM 523 C C . ALA A 1 68 ? -12.266 0.141 -0.154 1.00 96.19 68 ALA A C 1
ATOM 525 O O . ALA A 1 68 ? -13.157 -0.628 0.207 1.00 96.19 68 ALA A O 1
ATOM 526 N N . SER A 1 69 ? -11.689 1.006 0.684 1.00 95.25 69 SER A N 1
ATOM 527 C CA . SER A 1 69 ? -12.039 1.120 2.100 1.00 95.25 69 SER A CA 1
ATOM 528 C C . SER A 1 69 ? -13.079 2.210 2.348 1.00 95.25 69 SER A C 1
ATOM 530 O O . SER A 1 69 ? -14.132 1.958 2.932 1.00 95.25 69 SER A O 1
ATOM 532 N N . PHE A 1 70 ? -12.811 3.435 1.901 1.00 95.56 70 PHE A N 1
ATOM 533 C CA . PHE A 1 70 ? -13.595 4.612 2.254 1.00 95.56 70 PHE A CA 1
ATOM 534 C C . PHE A 1 70 ? -14.924 4.713 1.510 1.00 95.56 70 PHE A C 1
ATOM 536 O O . PHE A 1 70 ? -15.873 5.223 2.100 1.00 95.56 70 PHE A O 1
ATOM 543 N N . ILE A 1 71 ? -15.053 4.185 0.284 1.00 96.38 71 ILE A N 1
ATOM 544 C CA . ILE A 1 71 ? -16.359 4.140 -0.397 1.00 96.38 71 ILE A CA 1
ATOM 545 C C . ILE A 1 71 ? -17.380 3.324 0.412 1.00 96.38 71 ILE A C 1
ATOM 547 O O . ILE A 1 71 ? -18.404 3.893 0.798 1.00 96.38 71 ILE A O 1
ATOM 551 N N . PRO A 1 72 ? -17.152 2.033 0.731 1.00 94.50 72 PRO A N 1
ATOM 552 C CA . PRO A 1 72 ? -18.135 1.259 1.488 1.00 94.50 72 PRO A CA 1
ATOM 553 C C . PRO A 1 72 ? -18.334 1.786 2.917 1.00 94.50 72 PRO A C 1
ATOM 555 O O . PRO A 1 72 ? -19.462 1.771 3.409 1.00 94.50 72 PRO A O 1
ATOM 558 N N . ILE A 1 73 ? -17.282 2.295 3.576 1.00 94.12 73 ILE A N 1
ATOM 559 C CA . ILE A 1 73 ? -17.408 2.954 4.890 1.00 94.12 73 ILE A CA 1
ATOM 560 C C . ILE A 1 73 ? -18.328 4.173 4.790 1.00 94.12 73 ILE A C 1
ATOM 562 O O . ILE A 1 73 ? -19.236 4.317 5.608 1.00 94.12 73 ILE A O 1
ATOM 566 N N . GLY A 1 74 ? -18.119 5.032 3.792 1.00 93.31 74 GLY A N 1
ATOM 567 C CA . GLY A 1 74 ? -18.904 6.243 3.573 1.00 93.31 74 GLY A CA 1
ATOM 568 C C . GLY A 1 74 ? -20.367 5.939 3.261 1.00 93.31 74 GLY A C 1
ATOM 569 O O . GLY A 1 74 ? -21.251 6.504 3.899 1.00 93.31 74 GLY A O 1
ATOM 570 N N . LEU A 1 75 ? -20.627 4.988 2.357 1.00 95.56 75 LEU A N 1
ATOM 571 C CA . LEU A 1 75 ? -21.985 4.581 1.969 1.00 95.56 75 LEU A CA 1
ATOM 572 C C . LEU A 1 75 ? -22.799 3.994 3.131 1.00 95.56 75 LEU A C 1
ATOM 574 O O . LEU A 1 75 ? -24.022 4.112 3.148 1.00 95.56 75 LEU A O 1
ATOM 578 N N . LEU A 1 76 ? -22.133 3.352 4.093 1.00 94.19 76 LEU A N 1
ATOM 579 C CA . LEU A 1 76 ? -22.780 2.682 5.225 1.00 94.19 76 LEU A CA 1
ATOM 580 C C . LEU A 1 76 ? -22.666 3.468 6.538 1.00 94.19 76 LEU A C 1
ATOM 582 O O . LEU A 1 76 ? -23.146 3.008 7.577 1.00 94.19 76 LEU A O 1
ATOM 586 N N . SER A 1 77 ? -22.066 4.659 6.501 1.00 91.88 77 SER A N 1
ATOM 587 C CA . SER A 1 77 ? -22.014 5.561 7.648 1.00 91.88 77 SER A CA 1
ATOM 588 C C . SER A 1 77 ? -23.393 6.160 7.925 1.00 91.88 77 SER A C 1
ATOM 590 O O . SER A 1 77 ? -24.078 6.635 7.021 1.00 91.88 77 SER A O 1
ATOM 592 N N . LYS A 1 78 ? -23.804 6.169 9.196 1.00 88.00 78 LYS A N 1
ATOM 593 C CA . LYS A 1 78 ? -25.093 6.727 9.638 1.00 88.00 78 LYS A CA 1
ATOM 594 C C . LYS A 1 78 ? -24.859 7.782 10.710 1.00 88.00 78 LYS A C 1
ATOM 596 O O . LYS A 1 78 ? -24.135 7.536 11.670 1.00 88.00 78 LYS A O 1
ATOM 601 N N . GLY A 1 79 ? -25.460 8.963 10.546 1.00 83.31 79 GLY A N 1
ATOM 602 C CA . GLY A 1 79 ? -25.360 10.050 11.529 1.00 83.31 79 GLY A CA 1
ATOM 603 C C . GLY A 1 79 ? -23.918 10.478 11.834 1.00 83.31 79 GLY A C 1
ATOM 604 O O . GLY A 1 79 ? -23.586 10.720 12.990 1.00 83.31 79 GLY A O 1
ATOM 605 N N . GLY A 1 80 ? -23.040 10.482 10.823 1.00 81.12 80 GLY A N 1
ATOM 606 C CA . GLY A 1 80 ? -21.619 10.819 10.982 1.00 81.12 80 GLY A CA 1
ATOM 607 C C . GLY A 1 80 ? -20.774 9.747 11.683 1.00 81.12 80 GLY A C 1
ATOM 608 O O . GLY A 1 80 ? -19.599 9.982 11.953 1.00 81.12 80 GLY A O 1
ATOM 609 N N . ARG A 1 81 ? -21.342 8.571 11.977 1.00 85.56 81 ARG A N 1
ATOM 610 C CA . ARG A 1 81 ? -20.628 7.446 12.589 1.00 85.56 81 ARG A CA 1
ATOM 611 C C . ARG A 1 81 ? -20.271 6.408 11.539 1.00 85.56 81 ARG A C 1
ATOM 613 O O . ARG A 1 81 ? -21.128 5.978 10.764 1.00 85.56 81 ARG A O 1
ATOM 620 N N . TRP A 1 82 ? -19.014 5.983 11.554 1.00 88.94 82 TRP A N 1
ATOM 621 C CA . TRP A 1 82 ? -18.552 4.878 10.726 1.00 88.94 82 TRP A CA 1
ATOM 622 C C . TRP A 1 82 ? -19.092 3.535 11.225 1.00 88.94 82 TRP A C 1
ATOM 624 O O . TRP A 1 82 ? -19.289 3.362 12.433 1.00 88.94 82 TRP A O 1
ATOM 634 N N . PRO A 1 83 ? -19.266 2.552 10.326 1.00 89.69 83 PRO A N 1
ATOM 635 C CA . PRO A 1 83 ? -19.523 1.176 10.723 1.00 89.69 83 PRO A CA 1
ATOM 636 C C . PRO A 1 83 ? -18.415 0.637 11.637 1.00 89.69 83 PRO A C 1
ATOM 638 O O . PRO A 1 83 ? -17.233 0.915 11.422 1.00 89.69 83 PRO A O 1
ATOM 641 N N . SER A 1 84 ? -18.773 -0.201 12.613 1.00 88.38 84 SER A N 1
ATOM 642 C CA . SER A 1 84 ? -17.818 -0.796 13.566 1.00 88.38 84 SER A CA 1
ATOM 643 C C . SER A 1 84 ? -16.719 -1.629 12.888 1.00 88.38 84 SER A C 1
ATOM 645 O O . SER A 1 84 ? -15.596 -1.720 13.386 1.00 88.38 84 SER A O 1
ATOM 647 N N . TRP A 1 85 ? -17.006 -2.193 11.712 1.00 88.06 85 TRP A N 1
ATOM 648 C CA . TRP A 1 85 ? -16.045 -2.925 10.885 1.00 88.06 85 TRP A CA 1
ATOM 649 C C . TRP A 1 85 ? -15.162 -2.023 10.007 1.00 88.06 85 TRP A C 1
ATOM 651 O O . TRP A 1 85 ? -14.199 -2.524 9.427 1.00 88.06 85 TRP A O 1
ATOM 661 N N . GLY A 1 86 ? -15.432 -0.716 9.908 1.00 92.19 86 GLY A N 1
ATOM 662 C CA . GLY A 1 86 ? -14.751 0.189 8.974 1.00 92.19 86 GLY A CA 1
ATOM 663 C C . GLY A 1 86 ? -13.238 0.243 9.184 1.00 92.19 86 GLY A C 1
ATOM 664 O O . GLY A 1 86 ? -12.468 0.055 8.245 1.00 92.19 86 GLY A O 1
ATOM 665 N N . ALA A 1 87 ? -12.796 0.366 10.439 1.00 90.62 87 ALA A N 1
ATOM 666 C CA . ALA A 1 87 ? -11.371 0.320 10.766 1.00 90.62 87 ALA A CA 1
ATOM 667 C C . ALA A 1 87 ? -10.726 -1.030 10.400 1.00 90.62 87 ALA A C 1
ATOM 669 O O . ALA A 1 87 ? -9.567 -1.073 9.991 1.00 90.62 87 ALA A O 1
ATOM 670 N N . ARG A 1 88 ? -11.464 -2.144 10.516 1.00 90.75 88 ARG A N 1
ATOM 671 C CA . ARG A 1 88 ? -10.963 -3.465 10.110 1.00 90.75 88 ARG A CA 1
ATOM 672 C C . ARG A 1 88 ? -10.786 -3.531 8.595 1.00 90.75 88 ARG A C 1
ATOM 674 O O . ARG A 1 88 ? -9.718 -3.937 8.160 1.00 90.75 88 ARG A O 1
ATOM 681 N N . LEU A 1 89 ? -11.780 -3.080 7.825 1.00 93.62 89 LEU A N 1
ATOM 682 C CA . LEU A 1 89 ? -11.716 -3.064 6.360 1.00 93.62 89 LEU A CA 1
ATOM 683 C C . LEU A 1 89 ? -10.522 -2.245 5.860 1.00 93.62 89 LEU A C 1
ATOM 685 O O . LEU A 1 89 ? -9.716 -2.754 5.084 1.00 93.62 89 LEU A O 1
ATOM 689 N N . TYR A 1 90 ? -10.369 -1.021 6.372 1.00 94.31 90 TYR A N 1
ATOM 690 C CA . TYR A 1 90 ? -9.238 -0.165 6.027 1.00 94.31 90 TYR A CA 1
ATOM 691 C C . TYR A 1 90 ? -7.899 -0.848 6.316 1.00 94.31 90 TYR A C 1
ATOM 693 O O . TYR A 1 90 ? -7.040 -0.924 5.441 1.00 94.31 90 TYR A O 1
ATOM 701 N N . ASN A 1 91 ? -7.725 -1.405 7.521 1.00 92.88 91 ASN A N 1
ATOM 702 C CA . ASN A 1 91 ? -6.465 -2.050 7.889 1.00 92.88 91 ASN A CA 1
ATOM 703 C C . ASN A 1 91 ? -6.197 -3.334 7.087 1.00 92.88 91 ASN A C 1
ATOM 705 O O . ASN A 1 91 ? -5.035 -3.681 6.894 1.00 92.88 91 ASN A O 1
ATOM 709 N N . THR A 1 92 ? -7.235 -4.019 6.597 1.00 93.38 92 THR A N 1
ATOM 710 C CA . THR A 1 92 ? -7.092 -5.154 5.675 1.00 93.38 92 THR A CA 1
ATOM 711 C C . THR A 1 92 ? -6.511 -4.704 4.334 1.00 93.38 92 THR A C 1
ATOM 713 O O . THR A 1 92 ? -5.532 -5.294 3.886 1.00 93.38 92 THR A O 1
ATOM 716 N N . PHE A 1 93 ? -7.039 -3.639 3.722 1.00 95.44 93 PHE A N 1
ATOM 717 C CA . PHE A 1 93 ? -6.470 -3.088 2.482 1.00 95.44 93 PHE A CA 1
ATOM 718 C C . PHE A 1 93 ? -5.117 -2.397 2.692 1.00 95.44 93 PHE A C 1
ATOM 720 O O . PHE A 1 93 ? -4.321 -2.309 1.762 1.00 95.44 93 PHE A O 1
ATOM 727 N N . HIS A 1 94 ? -4.814 -1.986 3.923 1.00 95.19 94 HIS A N 1
ATOM 728 C CA . HIS A 1 94 ? -3.515 -1.443 4.318 1.00 95.19 94 HIS A CA 1
ATOM 729 C C . HIS A 1 94 ? -2.609 -2.495 4.980 1.00 95.19 94 HIS A C 1
ATOM 731 O O . HIS A 1 94 ? -1.774 -2.177 5.833 1.00 95.19 94 HIS A O 1
ATOM 737 N N . SER A 1 95 ? -2.784 -3.768 4.619 1.00 91.94 95 SER A N 1
ATOM 738 C CA . SER A 1 95 ? -1.951 -4.874 5.089 1.00 91.94 95 SER A CA 1
ATOM 739 C C . SER A 1 95 ? -0.958 -5.305 4.017 1.00 91.94 95 SER A C 1
ATOM 741 O O . SER A 1 95 ? -1.335 -5.595 2.879 1.00 91.94 95 SER A O 1
ATOM 743 N N . ALA A 1 96 ? 0.308 -5.449 4.418 1.00 91.38 96 ALA A N 1
ATOM 744 C CA . ALA A 1 96 ? 1.351 -6.026 3.576 1.00 91.38 96 ALA A CA 1
ATOM 745 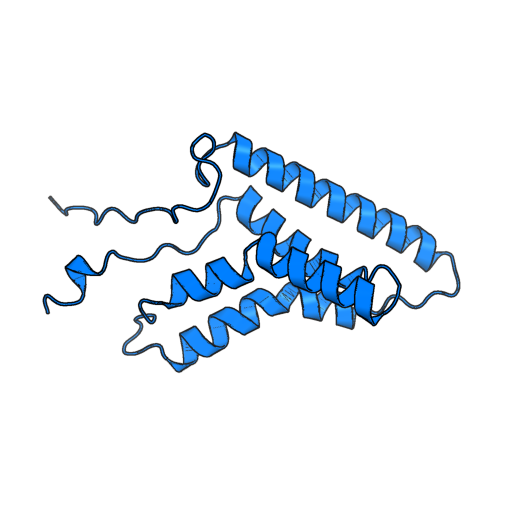C C . ALA A 1 96 ? 0.984 -7.437 3.081 1.00 91.38 96 ALA A C 1
ATOM 747 O O . ALA A 1 96 ? 1.351 -7.807 1.972 1.00 91.38 96 ALA A O 1
ATOM 748 N N . VAL A 1 97 ? 0.214 -8.206 3.864 1.00 92.94 97 VAL A N 1
ATOM 749 C CA . VAL A 1 97 ? -0.224 -9.559 3.485 1.00 92.94 97 VAL A CA 1
ATOM 750 C C . VAL A 1 97 ? -1.162 -9.510 2.283 1.00 92.94 97 VAL A C 1
ATOM 752 O O . VAL A 1 97 ? -0.938 -10.215 1.305 1.00 92.94 97 VAL A O 1
ATOM 755 N N . VAL A 1 98 ? -2.192 -8.661 2.328 1.00 94.88 98 VAL A N 1
ATOM 756 C CA . VAL A 1 98 ? -3.166 -8.544 1.230 1.00 94.88 98 VAL A CA 1
ATOM 757 C C . VAL A 1 98 ? -2.484 -8.007 -0.025 1.00 94.88 98 VAL A C 1
ATOM 759 O O . VAL A 1 98 ? -2.628 -8.597 -1.094 1.00 94.88 98 VAL A O 1
ATOM 762 N N . CYS A 1 99 ? -1.669 -6.958 0.111 1.00 96.12 99 CYS A N 1
ATOM 763 C CA . CYS A 1 99 ? -0.877 -6.434 -1.000 1.00 96.12 99 CYS A CA 1
ATOM 764 C C . CYS A 1 99 ? 0.070 -7.501 -1.583 1.00 96.12 99 CYS A C 1
ATOM 766 O O . CYS A 1 99 ? 0.171 -7.643 -2.800 1.00 96.12 99 CYS A O 1
ATOM 768 N N . GLY A 1 100 ? 0.731 -8.288 -0.728 1.00 95.56 100 GLY A N 1
ATOM 769 C CA . GLY A 1 100 ? 1.629 -9.369 -1.132 1.00 95.56 100 GLY A CA 1
ATOM 770 C C . GLY A 1 100 ? 0.910 -10.486 -1.890 1.00 95.56 100 GLY A C 1
ATOM 771 O O . GLY A 1 100 ? 1.409 -10.949 -2.913 1.00 95.56 100 GLY A O 1
ATOM 772 N N . LEU A 1 101 ? -0.294 -10.870 -1.457 1.00 96.94 101 LEU A N 1
ATOM 773 C CA . LEU A 1 101 ? -1.126 -11.837 -2.178 1.00 96.94 101 LEU A CA 1
ATOM 774 C C . LEU A 1 101 ? -1.497 -11.332 -3.575 1.00 96.94 101 LEU A C 1
ATOM 776 O O . LEU A 1 101 ? -1.417 -12.094 -4.539 1.00 96.94 101 LEU A O 1
ATOM 780 N N . VAL A 1 102 ? -1.857 -10.052 -3.710 1.00 96.88 102 VAL A N 1
ATOM 781 C CA . VAL A 1 102 ? -2.152 -9.454 -5.021 1.00 96.88 102 VAL A CA 1
ATOM 782 C C . VAL A 1 102 ? -0.904 -9.372 -5.895 1.00 96.88 102 VAL A C 1
ATOM 784 O O . VAL A 1 102 ? -0.981 -9.676 -7.086 1.00 96.88 102 VAL A O 1
ATOM 787 N N . PHE A 1 103 ? 0.249 -9.029 -5.321 1.00 95.94 103 PHE A N 1
ATOM 788 C CA . PHE A 1 103 ? 1.526 -9.023 -6.031 1.00 95.94 103 PHE A CA 1
ATOM 789 C C . PHE A 1 103 ? 1.878 -10.411 -6.578 1.00 95.94 103 PHE A C 1
ATOM 791 O O . PHE A 1 103 ? 2.117 -10.554 -7.777 1.00 95.94 103 PHE A O 1
ATOM 798 N N . VAL A 1 104 ? 1.848 -11.442 -5.726 1.00 97.00 104 VAL A N 1
ATOM 799 C CA . VAL A 1 104 ? 2.139 -12.829 -6.120 1.00 97.00 104 VAL A CA 1
ATOM 800 C C . VAL A 1 104 ? 1.140 -13.309 -7.167 1.00 97.00 104 VAL A C 1
ATOM 802 O O . VAL A 1 104 ? 1.549 -13.853 -8.187 1.00 97.00 104 VAL A O 1
ATOM 805 N N . SER A 1 105 ? -0.154 -13.045 -6.972 1.00 97.31 105 SER A N 1
ATOM 806 C CA . SER A 1 105 ? -1.184 -13.403 -7.954 1.00 97.31 105 SER A CA 1
ATOM 807 C C . SER A 1 105 ? -0.911 -12.736 -9.302 1.00 97.31 105 SER A C 1
ATOM 809 O O . SER A 1 105 ? -0.881 -13.410 -10.325 1.00 97.31 105 SER A O 1
ATOM 811 N N . SER A 1 106 ? -0.631 -11.430 -9.313 1.00 94.81 106 SER A N 1
ATOM 812 C CA . SER A 1 106 ? -0.321 -10.686 -10.542 1.00 94.81 106 SER A CA 1
ATOM 813 C C . SER A 1 106 ? 0.903 -11.255 -11.257 1.00 94.81 106 SER A C 1
ATOM 815 O O . SER A 1 106 ? 0.875 -11.414 -12.473 1.00 94.81 106 SER A O 1
ATOM 817 N N . TRP A 1 107 ? 1.952 -11.610 -10.511 1.00 94.56 107 TRP A N 1
ATOM 818 C CA . TRP A 1 107 ? 3.142 -12.241 -11.076 1.00 94.56 107 TRP A CA 1
ATOM 819 C C . TRP A 1 107 ? 2.815 -13.606 -11.694 1.00 94.56 107 TRP A C 1
ATOM 821 O O . TRP A 1 107 ? 3.182 -13.859 -12.841 1.00 94.56 107 TRP A O 1
ATOM 831 N N . LEU A 1 108 ? 2.065 -14.457 -10.991 1.00 96.75 108 LEU A N 1
ATOM 832 C CA . LEU A 1 108 ? 1.670 -15.772 -11.499 1.00 96.75 108 LEU A CA 1
ATOM 833 C C . LEU A 1 108 ? 0.764 -15.678 -12.737 1.00 96.75 108 LEU A C 1
ATOM 835 O O . LEU A 1 108 ? 0.931 -16.459 -13.667 1.00 96.75 108 LEU A O 1
ATOM 839 N N . PHE A 1 109 ? -0.167 -14.726 -12.798 1.00 96.69 109 PHE A N 1
ATOM 840 C CA . PHE A 1 109 ? -1.059 -14.585 -13.954 1.00 96.69 109 PHE A CA 1
ATOM 841 C C . PHE A 1 109 ? -0.379 -13.939 -15.164 1.00 96.69 109 PHE A C 1
ATOM 843 O O . PHE A 1 109 ? -0.605 -14.366 -16.292 1.00 96.69 109 PHE A O 1
ATOM 850 N N . LEU A 1 110 ? 0.458 -12.922 -14.947 1.00 94.25 110 LEU A N 1
ATOM 851 C CA . LEU A 1 110 ? 1.101 -12.170 -16.030 1.00 94.25 110 LEU A CA 1
ATOM 852 C C . LEU A 1 11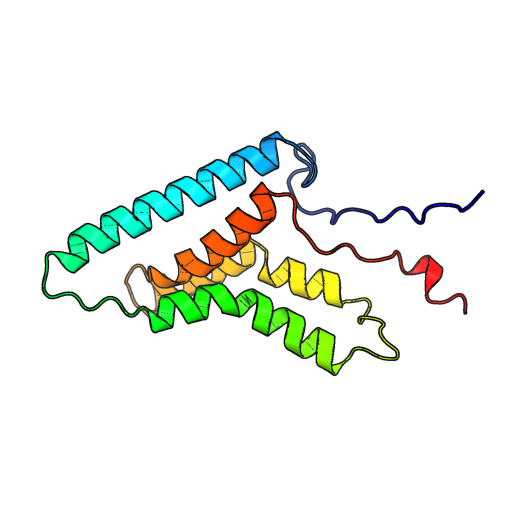0 ? 2.448 -12.765 -16.457 1.00 94.25 110 LEU A C 1
ATOM 854 O O . LEU A 1 110 ? 3.020 -12.311 -17.444 1.00 94.25 110 LEU A O 1
ATOM 858 N N . GLN A 1 111 ? 2.973 -13.744 -15.707 1.00 94.81 111 GLN A N 1
ATOM 859 C CA . GLN A 1 111 ? 4.296 -14.352 -15.910 1.00 94.81 111 GLN A CA 1
ATOM 860 C C . GLN A 1 111 ? 5.441 -13.317 -15.922 1.00 94.81 111 GLN A C 1
ATOM 862 O O . GLN A 1 111 ? 6.516 -13.547 -16.469 1.00 94.81 111 GLN A O 1
ATOM 867 N N . THR A 1 112 ? 5.217 -12.156 -15.303 1.00 90.81 112 THR A N 1
ATOM 868 C CA . THR A 1 112 ? 6.180 -11.058 -15.197 1.00 90.81 112 THR A CA 1
ATOM 869 C C . THR A 1 112 ? 5.928 -10.245 -13.933 1.00 90.81 112 THR A C 1
ATOM 871 O O . THR A 1 112 ? 4.814 -10.221 -13.406 1.00 90.81 112 THR A O 1
ATOM 874 N N . VAL A 1 113 ? 6.959 -9.561 -13.438 1.00 89.19 113 VAL A N 1
ATOM 875 C CA . VAL A 1 113 ? 6.837 -8.707 -12.252 1.00 89.19 113 VAL A CA 1
ATOM 876 C C . VAL A 1 113 ? 6.036 -7.455 -12.609 1.00 89.19 113 VAL A C 1
ATOM 878 O O . VAL A 1 113 ? 6.512 -6.566 -13.317 1.00 89.19 113 VAL A O 1
ATOM 881 N N . TYR A 1 114 ? 4.818 -7.362 -12.077 1.00 90.38 114 TYR A N 1
ATOM 882 C CA . TYR A 1 114 ? 3.928 -6.230 -12.315 1.00 90.38 114 TYR A CA 1
ATOM 883 C C . TYR A 1 114 ? 4.219 -5.076 -11.348 1.00 90.38 114 TYR A C 1
ATOM 885 O O . TYR A 1 114 ? 3.624 -4.947 -10.278 1.00 90.38 114 TYR A O 1
ATOM 893 N N . LEU A 1 115 ? 5.164 -4.223 -11.752 1.00 90.25 115 LEU A N 1
ATOM 894 C CA . LEU A 1 115 ? 5.668 -3.096 -10.959 1.00 90.25 115 LEU A CA 1
ATOM 895 C C . LEU A 1 115 ? 4.606 -2.138 -10.391 1.00 90.25 115 LEU A C 1
ATOM 897 O O . LEU A 1 115 ? 4.825 -1.664 -9.278 1.00 90.25 115 LEU A O 1
ATOM 901 N N . PRO A 1 116 ? 3.476 -1.842 -11.066 1.00 91.69 116 PRO A N 1
ATOM 902 C CA . PRO A 1 116 ? 2.480 -0.917 -10.527 1.00 91.69 116 PRO A CA 1
ATOM 903 C C . PRO A 1 116 ? 1.937 -1.285 -9.138 1.00 91.69 116 PRO A C 1
ATOM 905 O O . PRO A 1 116 ? 1.606 -0.385 -8.374 1.00 91.69 116 PRO A O 1
ATOM 908 N N . VAL A 1 117 ? 1.922 -2.570 -8.754 1.00 94.19 117 VAL A N 1
ATOM 909 C CA . VAL A 1 117 ? 1.504 -3.003 -7.401 1.00 94.19 117 VAL A CA 1
ATOM 910 C C . VAL A 1 117 ? 2.426 -2.442 -6.306 1.00 94.19 117 VAL A C 1
ATOM 912 O O . VAL A 1 117 ? 1.995 -2.253 -5.170 1.00 94.19 117 VAL A O 1
ATOM 915 N N . LEU A 1 118 ? 3.674 -2.087 -6.633 1.00 93.69 118 LEU A N 1
ATOM 916 C CA . LEU A 1 118 ? 4.577 -1.422 -5.690 1.00 93.69 118 LEU A CA 1
ATOM 917 C C . LEU A 1 118 ? 4.082 -0.030 -5.276 1.00 93.69 118 LEU A C 1
ATOM 919 O O . LEU A 1 118 ? 4.473 0.434 -4.210 1.00 93.69 118 LEU A O 1
ATOM 923 N N . ALA A 1 119 ? 3.209 0.619 -6.056 1.00 94.38 119 ALA A N 1
ATOM 924 C CA . ALA A 1 119 ? 2.568 1.866 -5.638 1.00 94.38 119 ALA A CA 1
ATOM 925 C C . ALA A 1 119 ? 1.656 1.649 -4.423 1.00 94.38 119 ALA A C 1
ATOM 927 O O . ALA A 1 119 ? 1.703 2.428 -3.475 1.00 94.38 119 ALA A O 1
ATOM 928 N N . TRP A 1 120 ? 0.897 0.546 -4.410 1.00 96.94 120 TRP A N 1
ATOM 929 C CA . TRP A 1 120 ? 0.081 0.155 -3.261 1.00 96.94 120 TRP A CA 1
ATOM 930 C C . TRP A 1 120 ? 0.965 -0.146 -2.046 1.00 96.94 120 TRP A C 1
ATOM 932 O O . TRP A 1 120 ? 0.732 0.371 -0.954 1.00 96.94 120 TRP A O 1
ATOM 942 N N . PHE A 1 121 ? 2.030 -0.932 -2.225 1.00 96.75 121 PHE A N 1
ATOM 943 C CA . PHE A 1 121 ? 2.923 -1.237 -1.106 1.00 96.75 121 PHE A CA 1
ATOM 944 C C . PHE A 1 121 ? 3.647 0.012 -0.579 1.00 96.75 121 PHE A C 1
ATOM 946 O O . PHE A 1 121 ? 3.794 0.174 0.631 1.00 96.75 121 PHE A O 1
ATOM 953 N N . GLY A 1 122 ? 4.026 0.930 -1.472 1.00 96.38 122 GLY A N 1
ATOM 954 C CA . GLY A 1 122 ? 4.567 2.240 -1.122 1.00 96.38 122 GLY A CA 1
ATOM 955 C C . GLY A 1 122 ? 3.586 3.082 -0.303 1.00 96.38 122 GLY A C 1
ATOM 956 O O . GLY A 1 122 ? 3.991 3.641 0.710 1.00 96.38 122 GLY A O 1
ATOM 957 N N . HIS A 1 123 ? 2.300 3.112 -0.675 1.00 97.12 123 HIS A N 1
ATOM 958 C CA . HIS A 1 123 ? 1.235 3.771 0.099 1.00 97.12 123 HIS A CA 1
ATOM 959 C C . HIS A 1 123 ? 1.135 3.210 1.521 1.00 97.12 123 HIS A C 1
ATOM 961 O O . HIS A 1 123 ? 1.216 3.958 2.493 1.00 97.12 123 HIS A O 1
ATOM 967 N N . ILE A 1 124 ? 1.081 1.877 1.657 1.00 95.31 124 ILE A N 1
ATOM 968 C CA . ILE A 1 124 ? 1.079 1.210 2.971 1.00 95.31 124 ILE A CA 1
ATOM 969 C C . ILE A 1 124 ? 2.314 1.618 3.779 1.00 95.31 124 ILE A C 1
ATOM 971 O O . ILE A 1 124 ? 2.204 1.945 4.960 1.00 95.31 124 ILE A O 1
ATOM 975 N N . ALA A 1 125 ? 3.495 1.587 3.162 1.00 95.38 125 ALA A N 1
ATOM 976 C CA . ALA A 1 125 ? 4.737 1.890 3.853 1.00 95.38 125 ALA A CA 1
ATOM 977 C C . ALA A 1 125 ? 4.826 3.355 4.298 1.00 95.38 125 ALA A C 1
ATOM 979 O O . ALA A 1 125 ? 5.283 3.617 5.412 1.00 95.38 125 ALA A O 1
ATOM 980 N N . ALA A 1 126 ? 4.329 4.292 3.490 1.00 95.31 126 ALA A N 1
ATOM 981 C CA . ALA A 1 126 ? 4.228 5.699 3.861 1.00 95.31 126 ALA A CA 1
ATOM 982 C C . ALA A 1 126 ? 3.346 5.883 5.106 1.00 95.31 126 ALA A C 1
ATOM 984 O O . ALA A 1 126 ? 3.794 6.468 6.095 1.00 95.31 126 ALA A O 1
ATOM 985 N N . ASP A 1 127 ? 2.149 5.291 5.107 1.00 93.56 127 ASP A N 1
ATOM 986 C CA . ASP A 1 127 ? 1.230 5.335 6.247 1.00 93.56 127 ASP A CA 1
ATOM 987 C C . ASP A 1 127 ? 1.877 4.770 7.515 1.00 93.56 127 ASP A C 1
ATOM 989 O O . ASP A 1 127 ? 1.870 5.396 8.579 1.00 93.56 127 ASP A O 1
ATOM 993 N N . ARG A 1 128 ? 2.492 3.584 7.419 1.00 92.44 128 ARG A N 1
ATOM 994 C CA . ARG A 1 128 ? 3.101 2.922 8.583 1.00 92.44 128 ARG A CA 1
ATOM 995 C C . ARG A 1 128 ? 4.326 3.666 9.110 1.00 92.44 128 ARG A C 1
ATOM 997 O O . ARG A 1 128 ? 4.533 3.671 10.322 1.00 92.44 128 ARG A O 1
ATOM 1004 N N . THR A 1 129 ? 5.078 4.343 8.244 1.00 91.62 129 THR A N 1
ATOM 1005 C CA . THR A 1 129 ? 6.221 5.187 8.633 1.00 91.62 129 THR A CA 1
ATOM 1006 C C . THR A 1 129 ? 5.800 6.299 9.588 1.00 91.62 129 THR A C 1
ATOM 1008 O O . THR A 1 129 ? 6.455 6.539 10.602 1.00 91.62 129 THR A O 1
ATOM 1011 N N . VAL A 1 130 ? 4.666 6.947 9.313 1.00 90.94 130 VAL A N 1
ATOM 1012 C CA . VAL A 1 130 ? 4.132 8.025 10.163 1.00 90.94 130 VAL A CA 1
ATOM 1013 C C . VAL A 1 130 ? 3.252 7.503 11.306 1.00 90.94 130 VAL A C 1
ATOM 1015 O O . VAL A 1 130 ? 2.700 8.283 12.080 1.00 90.94 130 VAL A O 1
ATOM 1018 N N . GLY A 1 131 ? 3.141 6.179 11.451 1.00 86.50 131 GLY A N 1
ATOM 1019 C CA . GLY A 1 131 ? 2.312 5.534 12.466 1.00 86.50 131 GLY A CA 1
ATOM 1020 C C . GLY A 1 131 ? 0.812 5.635 12.191 1.00 86.50 131 GLY A C 1
ATOM 1021 O O . GLY A 1 131 ? 0.020 5.514 13.126 1.00 86.50 131 GLY A O 1
ATOM 1022 N N . TYR A 1 132 ? 0.409 5.865 10.940 1.00 87.69 132 TYR A N 1
ATOM 1023 C CA . TYR A 1 132 ? -0.994 5.941 10.557 1.00 87.69 132 TYR A CA 1
ATOM 1024 C C . TYR A 1 132 ? -1.627 4.548 10.479 1.00 87.69 132 TYR A C 1
ATOM 1026 O O . TYR A 1 132 ? -1.089 3.605 9.888 1.00 87.69 132 TYR A O 1
ATOM 1034 N N . TYR A 1 133 ? -2.785 4.419 11.126 1.00 86.44 133 TYR A N 1
ATOM 1035 C CA . TYR A 1 133 ? -3.702 3.287 11.057 1.00 86.44 133 TYR A CA 1
ATOM 1036 C C . TYR A 1 133 ? -5.057 3.695 11.640 1.00 86.44 133 TYR A C 1
ATOM 1038 O O . TYR A 1 133 ? -5.123 4.504 12.569 1.00 86.44 133 TYR A O 1
ATOM 1046 N N . LEU A 1 134 ? -6.150 3.102 11.153 1.00 86.56 134 LEU A N 1
ATOM 1047 C CA . LEU A 1 134 ? -7.470 3.364 11.730 1.00 86.56 134 LEU A CA 1
ATOM 1048 C C . LEU A 1 134 ? -7.690 2.518 12.988 1.00 86.56 134 LEU A C 1
ATOM 1050 O O . LEU A 1 134 ? -7.526 1.296 12.976 1.00 86.56 134 LEU A O 1
ATOM 1054 N N . ARG A 1 135 ? -8.073 3.181 14.083 1.00 81.81 135 ARG A N 1
ATOM 1055 C CA . ARG A 1 135 ? -8.447 2.554 15.359 1.00 81.81 135 ARG A CA 1
ATOM 1056 C C . ARG A 1 135 ? -9.956 2.326 15.408 1.00 81.81 135 ARG A C 1
ATOM 1058 O O . ARG A 1 135 ? -10.724 3.165 14.949 1.00 81.81 135 ARG A O 1
ATOM 1065 N N . SER A 1 136 ? -10.386 1.206 15.984 1.00 69.62 136 SER A N 1
ATOM 1066 C CA . SER A 1 136 ? -11.799 0.958 16.296 1.00 69.62 136 SER A CA 1
ATOM 1067 C C . SER A 1 136 ? -12.083 1.282 17.761 1.00 69.62 136 SER A C 1
ATOM 1069 O O . SER A 1 136 ? -11.292 0.918 18.632 1.00 69.62 136 SER A O 1
ATOM 1071 N N . GLN A 1 137 ? -13.236 1.885 18.052 1.00 57.91 137 GLN A N 1
ATOM 1072 C CA . GLN A 1 137 ? -13.768 1.904 19.417 1.00 57.91 137 GLN A CA 1
ATOM 1073 C C . GLN A 1 137 ? -14.154 0.478 19.841 1.00 57.91 137 GLN A C 1
ATOM 1075 O O . GLN A 1 137 ? -14.599 -0.325 19.021 1.00 57.91 137 GLN A O 1
ATOM 1080 N N . SER A 1 138 ? -13.945 0.139 21.115 1.00 49.03 138 SER A N 1
ATOM 1081 C CA . SER A 1 138 ? -14.358 -1.164 21.651 1.00 49.03 138 SER A CA 1
ATOM 1082 C C . SER A 1 138 ? -15.892 -1.239 21.691 1.00 49.03 138 SER A C 1
ATOM 1084 O O . SER A 1 138 ? -16.532 -0.309 22.177 1.00 49.03 138 SER A O 1
ATOM 1086 N N . ALA A 1 139 ? -16.474 -2.346 21.212 1.00 48.72 139 ALA A N 1
ATOM 1087 C CA . ALA A 1 139 ? -17.927 -2.569 21.131 1.00 48.72 139 ALA A CA 1
ATOM 1088 C C . ALA A 1 139 ? -18.675 -2.411 22.472 1.00 48.72 139 ALA A C 1
ATOM 1090 O O . ALA A 1 139 ? -19.871 -2.146 22.488 1.00 48.72 139 ALA A O 1
ATOM 1091 N N . THR A 1 140 ? -17.968 -2.467 23.604 1.00 48.34 140 THR A N 1
ATOM 1092 C CA . THR A 1 140 ? -18.522 -2.244 24.947 1.00 48.34 140 THR A CA 1
ATOM 1093 C C . THR A 1 140 ? -19.155 -0.865 25.166 1.00 48.34 140 THR A C 1
ATOM 1095 O O . THR A 1 140 ? -19.835 -0.683 26.168 1.00 48.34 140 THR A O 1
ATOM 1098 N N . GLY A 1 141 ? -18.951 0.104 24.266 1.00 43.00 141 GLY A N 1
ATOM 1099 C CA . GLY A 1 141 ? -19.594 1.424 24.327 1.00 43.00 141 GLY A CA 1
ATOM 1100 C C . GLY A 1 141 ? -20.685 1.681 23.282 1.00 43.00 141 GLY A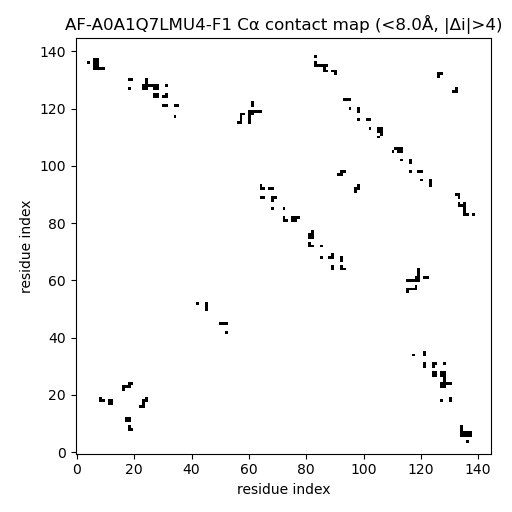 C 1
ATOM 1101 O O . GLY A 1 141 ? -21.236 2.777 23.276 1.00 43.00 141 GLY A O 1
ATOM 1102 N N . GLN A 1 142 ? -20.972 0.734 22.379 1.00 46.69 142 GLN A N 1
ATOM 1103 C CA . GLN A 1 142 ? -21.957 0.925 21.299 1.00 46.69 142 GLN A CA 1
ATOM 1104 C C . GLN A 1 142 ? -23.275 0.174 21.514 1.00 46.69 142 GLN A C 1
ATOM 1106 O O . GLN A 1 142 ? -24.282 0.622 20.980 1.00 46.69 142 GLN A O 1
ATOM 1111 N N . ASP A 1 143 ? -23.292 -0.866 22.352 1.00 39.38 143 ASP A N 1
ATOM 1112 C CA . ASP A 1 143 ? -24.510 -1.631 22.675 1.00 39.38 143 ASP A CA 1
ATOM 1113 C C . ASP A 1 143 ? -25.183 -1.176 23.990 1.00 39.38 143 ASP A C 1
ATOM 1115 O O . ASP A 1 143 ? -26.065 -1.852 24.512 1.00 39.38 143 ASP A O 1
ATOM 1119 N N . ALA A 1 144 ? -24.756 -0.041 24.554 1.00 41.91 144 ALA A N 1
ATOM 1120 C CA . ALA A 1 144 ? -25.253 0.496 25.827 1.00 41.91 144 ALA A CA 1
ATOM 1121 C C . ALA A 1 144 ? -26.029 1.823 25.686 1.00 41.91 144 ALA A C 1
ATOM 1123 O O . ALA A 1 144 ? -26.145 2.562 26.664 1.00 41.91 144 ALA A O 1
ATOM 1124 N N . ALA A 1 145 ? -26.53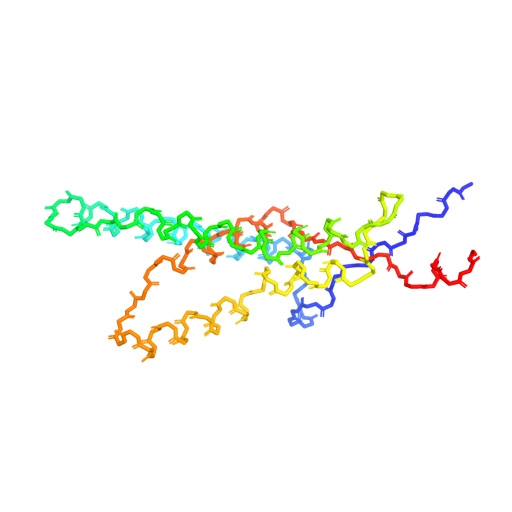0 2.145 24.489 1.00 36.62 145 ALA A N 1
ATOM 1125 C CA . ALA A 1 145 ? -27.340 3.339 24.238 1.00 36.62 145 ALA A CA 1
ATOM 1126 C C . ALA A 1 145 ? -28.614 2.999 23.461 1.00 36.62 145 ALA A C 1
ATOM 1128 O O . ALA A 1 145 ? -28.492 2.320 22.417 1.00 36.62 145 ALA A O 1
#

pLDDT: mean 81.51, std 18.2, range [34.91, 97.5]